Protein AF-A0AAD9KK67-F1 (afdb_monomer_lite)

Sequence (105 aa):
MKMAARGQTRVGNGETMNKDTWATQPLRQKMIGEIEKTMAHCNYPVNRTSAQMEGYIYQQATSREEYISMTARVIIHIREMVDWRYQLEDVHGLFCPNYDITEDK

InterPro domains:
  IPR019087 Mediator of RNA polymerase II transcription subunit 15, N-terminal [PF09606] (19-82)
  IPR036529 Coactivator CBP, KIX domain superfamily [G3DSA:1.10.246.20] (15-87)
  IPR036529 Coactivator CBP, KIX domain superfamily [SSF47040] (22-81)

pLDDT: mean 70.1, std 18.45, range [36.38, 92.62]

Foldseek 3Di:
DDDDDDDDDDDDDPPPPDDAVLPDPVNLVVLLVLLQVLCVVLVQPDPDHSNRQLVVLSVPDPHNVSSVVSSVVSSVVSVVVSVVVVVVVVPDPDDPPDPDPDDDD

Secondary structure (DSSP, 8-state):
------------------S-TT--HHHHHHHHHHHHHHHHHHT---S--HHHHHHHHHHH-SSHHHHHHHHHHHHHHHHHHHHHHHHHHTT--------------

Radius of gyration: 22.74 Å; chains: 1; bounding box: 43×26×84 Å

Structure (mmCIF, N/CA/C/O backbone):
data_AF-A0AAD9KK67-F1
#
_entry.id   AF-A0AAD9KK67-F1
#
loop_
_atom_site.group_PDB
_atom_site.id
_atom_site.type_symbol
_atom_site.label_atom_id
_atom_site.label_alt_id
_atom_site.label_comp_id
_atom_site.label_asym_id
_atom_site.label_entity_id
_atom_site.label_seq_id
_atom_site.pdbx_PDB_ins_code
_atom_site.Cartn_x
_atom_site.Cartn_y
_atom_site.Cartn_z
_atom_site.occupancy
_atom_site.B_iso_or_equiv
_atom_site.auth_seq_id
_atom_site.auth_comp_id
_atom_site.auth_asym_id
_atom_site.auth_atom_id
_atom_site.pdbx_PDB_model_num
ATOM 1 N N . MET A 1 1 ? 25.149 -17.228 53.171 1.00 47.88 1 MET A N 1
ATOM 2 C CA . MET A 1 1 ? 24.672 -16.096 52.348 1.00 47.88 1 MET A CA 1
ATOM 3 C C . MET A 1 1 ? 23.315 -16.463 51.766 1.00 47.88 1 MET A C 1
ATOM 5 O O . MET A 1 1 ? 23.248 -17.288 50.869 1.00 47.88 1 MET A O 1
ATOM 9 N N . LYS A 1 2 ? 22.230 -15.942 52.346 1.00 54.56 2 LYS A N 1
ATOM 10 C CA . LYS A 1 2 ? 20.867 -16.052 51.815 1.00 54.56 2 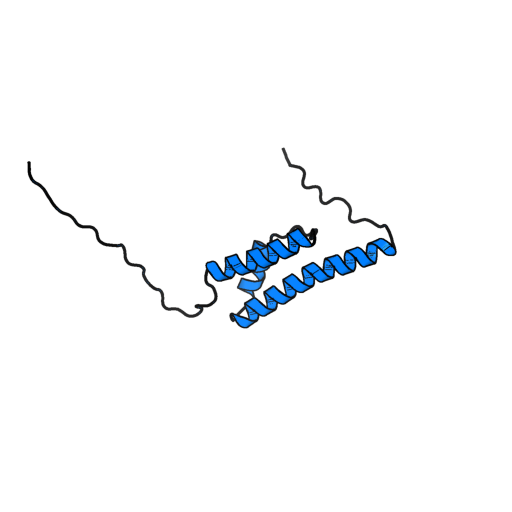LYS A CA 1
ATOM 11 C C . LYS A 1 2 ? 20.363 -14.633 51.616 1.00 54.56 2 LYS A C 1
ATOM 13 O O . LYS A 1 2 ? 20.247 -13.916 52.599 1.00 54.56 2 LYS A O 1
ATOM 18 N N . MET A 1 3 ? 20.071 -14.266 50.378 1.00 50.19 3 MET A N 1
ATOM 19 C CA . MET A 1 3 ? 19.143 -13.189 50.053 1.00 50.19 3 MET A CA 1
ATOM 20 C C . MET A 1 3 ? 18.404 -13.637 48.796 1.00 50.19 3 MET A C 1
ATOM 22 O O . MET A 1 3 ? 19.006 -13.833 47.744 1.00 50.19 3 MET A O 1
ATOM 26 N N . ALA A 1 4 ? 17.112 -13.891 48.961 1.00 55.00 4 ALA A N 1
ATOM 27 C CA . ALA A 1 4 ? 16.173 -14.171 47.894 1.00 55.00 4 ALA A CA 1
ATOM 28 C C . ALA A 1 4 ? 15.377 -12.901 47.566 1.00 55.00 4 ALA A C 1
ATOM 30 O O . ALA A 1 4 ? 15.260 -12.003 48.396 1.00 55.00 4 ALA A O 1
ATOM 31 N N . ALA A 1 5 ? 14.735 -12.954 46.400 1.00 58.75 5 ALA A N 1
ATOM 32 C CA . ALA A 1 5 ? 13.489 -12.275 46.058 1.00 58.75 5 ALA A CA 1
ATOM 33 C C . ALA A 1 5 ? 13.530 -10.762 45.775 1.00 58.75 5 ALA A C 1
ATOM 35 O O . ALA A 1 5 ? 13.507 -9.917 46.663 1.00 58.75 5 ALA A O 1
ATOM 36 N N . ARG A 1 6 ? 13.401 -10.454 44.482 1.00 50.69 6 ARG A N 1
ATOM 37 C CA . ARG A 1 6 ? 12.383 -9.565 43.886 1.00 50.69 6 ARG A CA 1
ATOM 38 C C . ARG A 1 6 ? 12.459 -9.840 42.376 1.00 50.69 6 ARG A C 1
ATOM 40 O O . ARG A 1 6 ? 13.506 -9.657 41.782 1.00 50.69 6 ARG A O 1
ATOM 47 N N . GLY A 1 7 ? 11.476 -10.455 41.724 1.00 52.38 7 GLY A N 1
ATOM 48 C CA . GLY A 1 7 ? 10.071 -10.083 41.772 1.00 52.38 7 GLY A CA 1
ATOM 49 C C . GLY A 1 7 ? 9.903 -8.780 41.000 1.00 52.38 7 GLY A C 1
ATOM 50 O O . GLY A 1 7 ? 9.736 -7.735 41.618 1.00 52.38 7 GLY A O 1
ATOM 51 N N . GLN A 1 8 ? 10.004 -8.830 39.671 1.00 50.84 8 GLN A N 1
ATOM 52 C CA . GLN A 1 8 ? 9.559 -7.726 38.827 1.00 50.84 8 GLN A CA 1
ATOM 53 C C . GLN A 1 8 ? 8.717 -8.277 37.682 1.00 50.84 8 GLN A C 1
ATOM 55 O O . GLN A 1 8 ? 9.171 -8.676 36.615 1.00 50.84 8 GLN A O 1
ATOM 60 N N . THR A 1 9 ? 7.441 -8.369 38.025 1.00 55.00 9 THR A N 1
ATOM 61 C CA . THR A 1 9 ? 6.292 -8.525 37.156 1.00 55.00 9 THR A CA 1
ATOM 62 C C . THR A 1 9 ? 6.240 -7.412 36.114 1.00 55.00 9 THR A C 1
ATOM 64 O O . THR A 1 9 ? 6.221 -6.234 36.461 1.00 55.00 9 THR A O 1
ATOM 67 N N . ARG A 1 10 ? 6.172 -7.847 34.853 1.00 44.72 10 ARG A N 1
ATOM 68 C CA . ARG A 1 10 ? 5.374 -7.313 33.739 1.00 44.72 10 ARG A CA 1
ATOM 69 C C . ARG A 1 10 ? 5.049 -5.816 33.813 1.00 44.72 10 ARG A C 1
ATOM 71 O O . ARG A 1 10 ? 4.052 -5.420 34.414 1.00 44.72 10 ARG A O 1
ATOM 78 N N . VAL A 1 11 ? 5.852 -5.018 33.109 1.00 54.00 11 VAL A N 1
ATOM 79 C CA . VAL A 1 11 ? 5.494 -3.648 32.718 1.00 54.00 11 VAL A CA 1
ATOM 80 C C . VAL A 1 11 ? 4.175 -3.702 31.945 1.00 54.00 11 VAL A C 1
ATOM 82 O O . VAL A 1 11 ? 4.013 -4.501 31.021 1.00 54.00 11 VAL A O 1
ATOM 85 N N . GLY A 1 12 ? 3.211 -2.910 32.410 1.00 49.19 12 GLY A N 1
ATOM 86 C CA . GLY A 1 12 ? 1.857 -2.849 31.885 1.00 49.19 12 GLY A CA 1
ATOM 87 C C . GLY A 1 12 ? 1.819 -2.374 30.437 1.00 49.19 12 GLY A C 1
ATOM 88 O O . GLY A 1 12 ? 2.352 -1.318 30.105 1.00 49.19 12 GLY A O 1
ATOM 89 N N . ASN A 1 13 ? 1.120 -3.138 29.600 1.00 49.12 13 ASN A N 1
ATOM 90 C CA . ASN A 1 13 ? 0.549 -2.610 28.371 1.00 49.12 13 ASN A CA 1
ATOM 91 C C . ASN A 1 13 ? -0.581 -1.657 28.771 1.00 49.12 13 ASN A C 1
ATOM 93 O O . ASN A 1 13 ? -1.633 -2.095 29.231 1.00 49.12 13 ASN A O 1
ATOM 97 N N . GLY A 1 14 ? -0.345 -0.356 28.620 1.00 48.56 14 GLY A N 1
ATOM 98 C CA . GLY A 1 14 ? -1.412 0.631 28.572 1.00 48.56 14 GLY A CA 1
ATOM 99 C C . GLY A 1 14 ? -2.164 0.460 27.259 1.00 48.56 14 GLY A C 1
ATOM 100 O O . GLY A 1 14 ? -1.739 0.978 26.231 1.00 48.56 14 GLY A O 1
ATOM 101 N N . GLU A 1 15 ? -3.255 -0.302 27.286 1.00 52.50 15 GLU A N 1
ATOM 102 C CA . GLU A 1 15 ? -4.215 -0.368 26.187 1.00 52.50 15 GLU A CA 1
ATOM 103 C C . GLU A 1 15 ? -4.936 0.980 26.096 1.00 52.50 15 GLU A C 1
ATOM 105 O O . GLU A 1 15 ? -5.910 1.259 26.796 1.00 52.50 15 GLU A O 1
ATOM 110 N N . THR A 1 16 ? -4.419 1.853 25.235 1.00 52.25 16 THR A N 1
ATOM 111 C CA . THR A 1 16 ? -5.102 3.067 24.806 1.00 52.25 16 THR A CA 1
ATOM 112 C C . THR A 1 16 ? -6.299 2.671 23.950 1.00 52.25 16 THR A C 1
ATOM 114 O O . THR A 1 16 ? -6.232 2.511 22.735 1.00 52.25 16 THR A O 1
ATOM 117 N N . MET A 1 17 ? -7.437 2.506 24.613 1.00 53.88 17 MET A N 1
ATOM 118 C CA . MET A 1 17 ? -8.741 2.356 23.987 1.00 53.88 17 MET A CA 1
ATOM 119 C C . MET A 1 17 ? -9.133 3.687 23.324 1.00 53.88 17 MET A C 1
ATOM 121 O O . MET A 1 17 ? -9.804 4.515 23.928 1.00 53.88 17 MET A O 1
ATOM 125 N N . ASN A 1 18 ? -8.675 3.929 22.092 1.00 49.25 18 ASN A N 1
ATOM 126 C CA . ASN A 1 18 ? -9.133 5.042 21.258 1.00 49.25 18 ASN A CA 1
ATOM 127 C C . ASN A 1 18 ? -9.164 4.645 19.775 1.00 49.25 18 ASN A C 1
ATOM 129 O O . ASN A 1 18 ? -8.140 4.587 19.109 1.00 49.25 18 ASN A O 1
ATOM 133 N N . LYS A 1 19 ? -10.390 4.352 19.318 1.00 49.72 19 LYS A N 1
ATOM 134 C CA . LYS A 1 19 ? -10.974 4.716 18.017 1.00 49.72 19 LYS A CA 1
ATOM 135 C C . LYS A 1 19 ? -10.016 4.663 16.820 1.00 49.72 19 LYS A C 1
ATOM 137 O O . LYS A 1 19 ? -9.549 5.695 16.382 1.00 49.72 19 LYS A O 1
ATOM 142 N N . ASP A 1 20 ? -9.739 3.444 16.363 1.00 57.59 20 ASP A N 1
ATOM 143 C CA . ASP A 1 20 ? -9.524 3.028 14.962 1.00 57.59 20 ASP A CA 1
ATOM 144 C C . ASP A 1 20 ? -8.791 1.680 14.963 1.00 57.59 20 ASP A C 1
ATOM 146 O O . ASP A 1 20 ? -7.646 1.524 14.547 1.00 57.59 20 ASP A O 1
ATOM 150 N N . THR A 1 21 ? -9.479 0.647 15.456 1.00 67.06 21 THR A N 1
ATOM 151 C CA . THR A 1 21 ? -8.973 -0.733 15.587 1.00 67.06 21 THR A CA 1
ATOM 152 C C . THR A 1 21 ? -8.613 -1.380 14.245 1.00 67.06 21 THR A C 1
ATOM 154 O O . THR A 1 21 ? -8.171 -2.525 14.199 1.00 67.06 21 THR A O 1
ATOM 157 N N . TRP A 1 22 ? -8.840 -0.689 13.130 1.00 78.19 22 TRP A N 1
ATOM 158 C CA . TRP A 1 22 ? -8.547 -1.188 11.798 1.00 78.19 22 TRP A CA 1
ATOM 159 C C . TRP A 1 22 ? -7.122 -0.863 11.349 1.00 78.19 22 TRP A C 1
ATOM 161 O O . TRP A 1 22 ? -6.521 -1.676 10.652 1.00 78.19 22 TRP A O 1
ATOM 171 N N . ALA A 1 23 ? -6.545 0.245 11.817 1.00 73.81 23 ALA A N 1
ATOM 172 C CA . ALA A 1 23 ? -5.216 0.760 11.477 1.00 73.81 23 ALA A CA 1
ATOM 173 C C . ALA A 1 23 ? -4.052 -0.036 12.112 1.00 73.81 23 ALA A C 1
ATOM 175 O O . ALA A 1 23 ? -3.003 0.501 12.463 1.00 73.81 23 ALA A O 1
ATOM 176 N N . THR A 1 24 ? -4.231 -1.340 12.305 1.00 83.75 24 THR A N 1
ATOM 177 C CA . THR A 1 24 ? -3.248 -2.185 12.989 1.00 83.75 24 THR A CA 1
ATOM 178 C C . THR A 1 24 ? -2.018 -2.432 12.117 1.00 83.75 24 THR A C 1
ATOM 180 O O . THR A 1 24 ? -2.130 -2.650 10.907 1.00 83.75 24 THR A O 1
ATOM 183 N N . GLN A 1 25 ? -0.837 -2.477 12.744 1.00 83.19 25 GLN A N 1
ATOM 184 C CA . GLN A 1 25 ? 0.430 -2.771 12.062 1.00 83.19 25 GLN A CA 1
ATOM 185 C C . GLN A 1 25 ? 0.368 -4.033 11.174 1.00 83.19 25 GLN A C 1
ATOM 187 O O . GLN A 1 25 ? 0.839 -3.967 10.039 1.00 83.19 25 GLN A O 1
ATOM 192 N N . PRO A 1 26 ? -0.252 -5.157 11.596 1.00 86.62 26 PRO A N 1
ATOM 193 C CA . PRO A 1 26 ? -0.362 -6.349 10.757 1.00 86.62 26 PRO A CA 1
ATOM 194 C C . PRO A 1 26 ? -1.206 -6.135 9.494 1.00 86.62 26 PRO A C 1
ATOM 196 O O . PRO A 1 26 ? -0.854 -6.654 8.436 1.00 86.62 26 PRO A O 1
ATOM 199 N N . LEU A 1 27 ? -2.304 -5.368 9.575 1.00 84.56 27 LEU A N 1
ATOM 200 C CA . LEU A 1 27 ? -3.137 -5.076 8.404 1.00 84.56 27 LEU A CA 1
ATOM 201 C C . LEU A 1 27 ? -2.364 -4.235 7.387 1.00 84.56 27 LEU A C 1
ATOM 203 O O . LEU A 1 27 ? -2.398 -4.538 6.197 1.00 84.56 27 LEU A O 1
ATOM 207 N N . ARG A 1 28 ? -1.634 -3.224 7.867 1.00 87.19 28 ARG A N 1
ATOM 208 C CA . ARG A 1 28 ? -0.821 -2.351 7.016 1.00 87.19 28 ARG A CA 1
ATOM 209 C C . ARG A 1 28 ? 0.280 -3.123 6.304 1.00 87.19 28 ARG A C 1
ATOM 211 O O . ARG A 1 28 ? 0.401 -3.038 5.089 1.00 87.19 28 ARG A O 1
ATOM 218 N N . GLN A 1 29 ? 1.014 -3.963 7.036 1.00 90.31 29 GLN A N 1
ATOM 219 C CA . GLN A 1 29 ? 2.033 -4.840 6.450 1.00 90.31 29 GLN A CA 1
ATOM 220 C C . GLN A 1 29 ? 1.442 -5.786 5.399 1.00 90.31 29 GLN A C 1
ATOM 222 O O . GLN A 1 29 ? 2.037 -5.981 4.342 1.00 90.31 29 GLN A O 1
ATOM 227 N N . LYS A 1 30 ? 0.240 -6.323 5.645 1.00 90.75 30 LYS A N 1
ATOM 228 C CA . LYS A 1 30 ? -0.464 -7.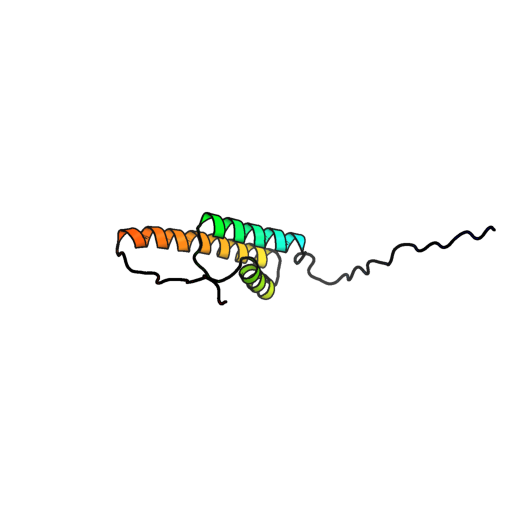142 4.655 1.00 90.75 30 LYS A CA 1
ATOM 229 C C . LYS A 1 30 ? -0.746 -6.358 3.369 1.00 90.75 30 LYS A C 1
ATOM 231 O O . LYS A 1 30 ? -0.469 -6.878 2.296 1.00 90.75 30 LYS A O 1
ATOM 236 N N . MET A 1 31 ? -1.261 -5.130 3.457 1.00 90.94 31 MET A N 1
ATOM 237 C CA . MET A 1 31 ? -1.556 -4.321 2.264 1.00 90.94 31 MET A CA 1
ATOM 238 C C . MET A 1 31 ? -0.297 -3.897 1.511 1.00 90.94 31 MET A C 1
ATOM 240 O O . MET A 1 31 ? -0.265 -4.005 0.288 1.00 90.94 31 MET A O 1
ATOM 244 N N . ILE A 1 32 ? 0.757 -3.497 2.229 1.00 90.75 32 ILE A N 1
ATOM 245 C CA . ILE A 1 32 ? 2.076 -3.207 1.644 1.00 90.75 32 ILE A CA 1
ATOM 246 C C . ILE A 1 32 ? 2.570 -4.418 0.850 1.00 90.75 32 ILE A C 1
ATOM 248 O O . ILE A 1 32 ? 2.970 -4.265 -0.301 1.00 90.75 32 ILE A O 1
ATOM 252 N N . GLY A 1 33 ? 2.470 -5.619 1.427 1.00 90.69 33 GLY A N 1
ATOM 253 C CA . GLY A 1 33 ? 2.864 -6.856 0.761 1.00 90.69 33 GLY A CA 1
ATOM 254 C C . GLY A 1 33 ? 2.044 -7.164 -0.495 1.00 90.69 33 GLY A C 1
ATOM 255 O O . GLY A 1 33 ? 2.605 -7.614 -1.487 1.00 90.69 33 GLY A O 1
ATOM 256 N N . GLU A 1 34 ? 0.734 -6.907 -0.502 1.00 90.75 34 GLU A N 1
ATOM 257 C CA . GLU A 1 34 ? -0.090 -7.107 -1.706 1.00 90.75 34 GLU A CA 1
ATOM 258 C C . GLU A 1 34 ? 0.244 -6.097 -2.819 1.00 90.75 34 GLU A C 1
ATOM 260 O O . GLU A 1 34 ? 0.322 -6.476 -3.992 1.00 90.75 34 GLU A O 1
ATOM 265 N N . ILE A 1 35 ? 0.520 -4.836 -2.466 1.00 89.62 35 ILE A N 1
ATOM 266 C CA . ILE A 1 35 ? 1.004 -3.823 -3.419 1.00 89.62 35 ILE A CA 1
ATOM 267 C C . ILE A 1 35 ? 2.371 -4.246 -3.974 1.00 89.62 35 ILE A C 1
ATOM 269 O O . ILE A 1 35 ? 2.570 -4.245 -5.186 1.00 89.62 35 ILE A O 1
ATOM 273 N N . GLU A 1 36 ? 3.299 -4.663 -3.111 1.00 89.81 36 GLU A N 1
ATOM 274 C CA . GLU A 1 36 ? 4.651 -5.089 -3.490 1.00 89.81 36 GLU A CA 1
ATOM 275 C C . GLU A 1 36 ? 4.651 -6.307 -4.410 1.00 89.81 36 GLU A C 1
ATOM 277 O O . GLU A 1 36 ? 5.287 -6.275 -5.461 1.00 89.81 36 GLU A O 1
ATOM 282 N N . LYS A 1 37 ? 3.870 -7.343 -4.081 1.00 88.69 37 LYS A N 1
ATOM 283 C CA . LYS A 1 37 ? 3.685 -8.510 -4.955 1.00 88.69 37 LYS A CA 1
ATOM 284 C C . LYS A 1 37 ? 3.178 -8.105 -6.332 1.00 88.69 37 LYS A C 1
ATOM 286 O O . LYS A 1 37 ? 3.663 -8.620 -7.335 1.00 88.69 37 LYS A O 1
ATOM 291 N N . THR A 1 38 ? 2.214 -7.187 -6.380 1.00 88.12 38 THR A N 1
ATOM 292 C CA . THR A 1 38 ? 1.636 -6.719 -7.643 1.00 88.12 38 THR A CA 1
ATOM 293 C C . THR A 1 38 ? 2.671 -5.945 -8.459 1.00 88.12 38 THR A C 1
ATOM 295 O O . THR A 1 38 ? 2.840 -6.218 -9.642 1.00 88.12 38 THR A O 1
ATOM 298 N N . MET A 1 39 ? 3.425 -5.038 -7.834 1.00 84.88 39 MET A N 1
ATOM 299 C CA . MET A 1 39 ? 4.495 -4.296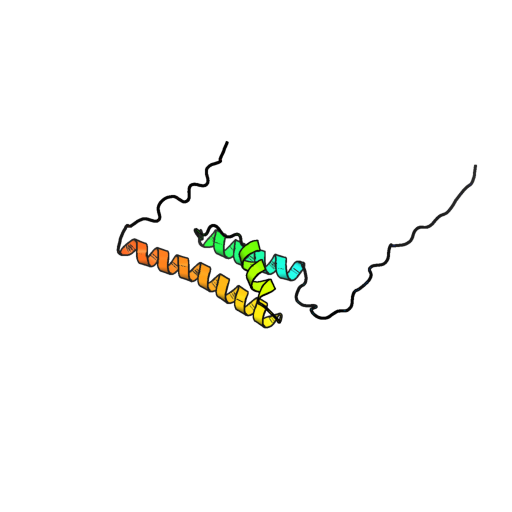 -8.509 1.00 84.88 39 MET A CA 1
ATOM 300 C C . MET A 1 39 ? 5.617 -5.199 -9.020 1.00 84.88 39 MET A C 1
ATOM 302 O O . MET A 1 39 ? 6.069 -5.008 -10.146 1.00 84.88 39 MET A O 1
ATOM 306 N N . ALA A 1 40 ? 6.047 -6.176 -8.216 1.00 83.88 40 ALA A N 1
ATOM 307 C CA . ALA A 1 40 ? 7.081 -7.135 -8.593 1.00 83.88 40 ALA A CA 1
ATOM 308 C C . ALA A 1 40 ? 6.626 -8.014 -9.765 1.00 83.88 40 ALA A C 1
ATOM 310 O O . ALA A 1 40 ? 7.392 -8.245 -10.695 1.00 83.88 40 ALA A O 1
ATOM 311 N N . HIS A 1 41 ? 5.364 -8.455 -9.757 1.00 81.56 41 HIS A N 1
ATOM 312 C CA . HIS A 1 41 ? 4.788 -9.242 -10.848 1.00 81.56 41 HIS A CA 1
ATOM 313 C C . HIS A 1 41 ? 4.660 -8.438 -12.148 1.00 81.56 41 HIS A C 1
ATOM 315 O O . HIS A 1 41 ? 4.883 -8.964 -13.232 1.00 81.56 41 HIS A O 1
ATOM 321 N N . CYS A 1 42 ? 4.309 -7.159 -12.038 1.00 75.50 42 CYS A N 1
ATOM 322 C CA . CYS A 1 42 ? 4.086 -6.279 -13.179 1.00 75.50 42 CYS A CA 1
ATOM 323 C C . CYS A 1 42 ? 5.368 -5.558 -13.651 1.00 75.50 42 CYS A C 1
ATOM 325 O O . CYS A 1 42 ? 5.333 -4.871 -14.665 1.00 75.50 42 CYS A O 1
ATOM 327 N N . ASN A 1 43 ? 6.500 -5.694 -12.947 1.00 71.56 43 ASN A N 1
ATOM 328 C CA . ASN A 1 43 ? 7.711 -4.888 -13.164 1.00 71.56 43 ASN A CA 1
ATOM 329 C C . ASN A 1 43 ? 7.383 -3.381 -13.262 1.00 71.56 43 ASN A C 1
ATOM 331 O O . ASN A 1 43 ? 7.724 -2.693 -14.231 1.00 71.56 43 ASN A O 1
ATOM 335 N N . TYR A 1 44 ? 6.609 -2.900 -12.284 1.00 70.25 44 TYR A N 1
ATOM 336 C CA . TYR A 1 44 ? 6.040 -1.554 -12.280 1.00 70.25 44 TYR A CA 1
ATOM 337 C C . TYR A 1 44 ? 7.157 -0.490 -12.207 1.00 70.25 44 TYR A C 1
ATOM 339 O O . TYR A 1 44 ? 7.851 -0.417 -11.192 1.00 70.25 44 TYR A O 1
ATOM 347 N N . PRO A 1 45 ? 7.357 0.347 -13.247 1.00 60.28 45 PRO A N 1
ATOM 348 C CA . PRO A 1 45 ? 8.535 1.209 -13.398 1.00 60.28 45 PRO A CA 1
ATOM 349 C C . PRO A 1 45 ? 8.363 2.546 -12.664 1.00 60.28 45 PRO A C 1
ATOM 351 O O . PRO A 1 45 ? 8.551 3.615 -13.245 1.00 60.28 45 PRO A O 1
ATOM 354 N N . VAL A 1 46 ? 7.927 2.518 -11.407 1.00 64.56 46 VAL A N 1
ATOM 355 C CA . VAL A 1 46 ? 7.667 3.746 -10.650 1.00 64.56 46 VAL A CA 1
ATOM 356 C C . VAL A 1 46 ? 8.603 3.837 -9.463 1.00 64.56 46 VAL A C 1
ATOM 358 O O . VAL A 1 46 ? 8.716 2.919 -8.661 1.00 64.56 46 VAL A O 1
ATOM 361 N N . ASN A 1 47 ? 9.219 5.007 -9.321 1.00 64.94 47 ASN A N 1
ATOM 362 C CA . ASN A 1 47 ? 10.136 5.379 -8.245 1.00 64.94 47 ASN A CA 1
ATOM 363 C C . ASN A 1 47 ? 9.433 5.595 -6.881 1.00 64.94 47 ASN A C 1
ATOM 365 O O . ASN A 1 47 ? 9.832 6.431 -6.075 1.00 64.94 47 ASN A O 1
ATOM 369 N N . ARG A 1 48 ? 8.310 4.910 -6.641 1.00 76.31 48 ARG A N 1
ATOM 370 C CA . ARG A 1 48 ? 7.575 4.947 -5.372 1.00 76.31 48 ARG A CA 1
ATOM 371 C C . ARG A 1 48 ? 7.522 3.549 -4.795 1.00 76.31 48 ARG A C 1
ATOM 373 O O . ARG A 1 48 ? 7.143 2.607 -5.482 1.00 76.31 48 ARG A O 1
ATOM 380 N N . THR A 1 49 ? 7.848 3.427 -3.517 1.00 83.81 49 THR A N 1
ATOM 381 C CA . THR A 1 49 ? 7.817 2.138 -2.823 1.00 83.81 49 THR A CA 1
ATOM 382 C C . THR A 1 49 ? 6.388 1.749 -2.429 1.00 83.81 49 THR A C 1
ATOM 384 O O . THR A 1 49 ? 5.509 2.603 -2.269 1.00 83.81 49 THR A O 1
ATOM 387 N N . SER A 1 50 ? 6.150 0.450 -2.224 1.00 84.00 50 SER A N 1
ATOM 388 C CA . SER A 1 50 ? 4.871 -0.096 -1.728 1.00 84.00 50 SER A CA 1
ATOM 389 C C . SER A 1 50 ? 4.449 0.575 -0.422 1.00 84.00 50 SER A C 1
ATOM 391 O O . SER A 1 50 ? 3.288 0.938 -0.250 1.00 84.00 50 SER A O 1
ATOM 393 N N . ALA A 1 51 ? 5.416 0.800 0.470 1.00 85.19 51 ALA A N 1
ATOM 394 C CA . ALA A 1 51 ? 5.220 1.467 1.750 1.00 85.19 51 ALA A CA 1
ATOM 395 C C . ALA A 1 51 ? 4.808 2.940 1.598 1.00 85.19 51 ALA A C 1
ATOM 397 O O . ALA A 1 51 ? 3.966 3.420 2.352 1.00 85.19 51 ALA A O 1
ATOM 398 N N . GLN A 1 52 ? 5.361 3.661 0.617 1.00 87.94 52 GLN A N 1
ATOM 399 C CA . GLN A 1 52 ? 4.942 5.036 0.334 1.00 87.94 52 GLN A CA 1
ATOM 400 C C . GLN A 1 52 ? 3.515 5.072 -0.210 1.00 87.94 52 GLN A C 1
ATOM 402 O O . GLN A 1 52 ? 2.710 5.867 0.267 1.00 87.94 52 GLN A O 1
ATOM 407 N N . MET A 1 53 ? 3.187 4.202 -1.172 1.00 88.12 53 MET A N 1
ATOM 408 C CA . MET A 1 53 ? 1.830 4.111 -1.723 1.00 88.12 53 MET A CA 1
ATOM 409 C C . MET A 1 53 ? 0.794 3.778 -0.649 1.00 88.12 53 MET A C 1
ATOM 411 O O . MET A 1 53 ? -0.236 4.445 -0.577 1.00 88.12 53 MET A O 1
ATOM 415 N N . GLU A 1 54 ? 1.086 2.817 0.227 1.00 90.38 54 GLU A N 1
ATOM 416 C CA . GLU A 1 54 ? 0.225 2.518 1.372 1.00 90.38 54 GLU A CA 1
ATOM 417 C C . GLU A 1 54 ? 0.133 3.691 2.350 1.00 90.38 54 GLU A C 1
ATOM 419 O O . GLU A 1 54 ? -0.959 3.989 2.825 1.00 90.38 54 GLU A O 1
ATOM 424 N N . GLY A 1 55 ? 1.237 4.396 2.608 1.00 88.62 55 GLY A N 1
ATOM 425 C CA . GLY A 1 55 ? 1.260 5.555 3.497 1.00 88.62 55 GLY A CA 1
ATOM 426 C C . GLY A 1 55 ? 0.302 6.668 3.064 1.00 88.62 55 GLY A C 1
ATOM 427 O O . GLY A 1 55 ? -0.390 7.233 3.910 1.00 88.62 55 GLY A O 1
ATOM 428 N N . TYR A 1 56 ? 0.193 6.939 1.759 1.00 89.00 56 TYR A N 1
ATOM 429 C CA . TYR A 1 56 ? -0.801 7.883 1.228 1.00 89.00 56 TYR A CA 1
ATOM 430 C C . TYR A 1 56 ? -2.235 7.392 1.444 1.00 89.00 56 TYR A C 1
ATOM 432 O O . TYR A 1 56 ? -3.092 8.164 1.868 1.00 89.00 56 TYR A O 1
ATOM 440 N N . ILE A 1 57 ? -2.493 6.105 1.197 1.00 89.88 57 ILE A N 1
ATOM 441 C CA . ILE A 1 57 ? -3.817 5.508 1.414 1.00 89.88 57 ILE A CA 1
ATOM 442 C C . ILE A 1 57 ? -4.189 5.569 2.898 1.00 89.88 57 ILE A C 1
ATOM 444 O O . ILE A 1 57 ? -5.316 5.909 3.236 1.00 89.88 57 ILE A O 1
ATOM 448 N N . TYR A 1 58 ? -3.237 5.288 3.787 1.00 86.81 58 TYR A N 1
ATOM 449 C CA . TYR A 1 58 ? -3.425 5.357 5.231 1.00 86.81 58 TYR A CA 1
ATOM 450 C C . TYR A 1 58 ? -3.774 6.771 5.708 1.00 86.81 58 TYR A C 1
ATOM 452 O O . TYR A 1 58 ? -4.635 6.932 6.563 1.00 86.81 58 TYR A O 1
ATOM 460 N N . GLN A 1 59 ? -3.124 7.797 5.151 1.00 87.31 59 GLN A N 1
ATOM 461 C CA . GLN A 1 59 ? -3.420 9.194 5.482 1.00 87.31 59 GLN A CA 1
ATOM 462 C C . GLN A 1 59 ? -4.771 9.667 4.938 1.00 87.31 59 GLN A C 1
ATOM 464 O O . GLN A 1 59 ? -5.391 10.545 5.531 1.00 87.31 59 GLN A O 1
ATOM 469 N N . GLN A 1 60 ? -5.202 9.120 3.803 1.00 87.19 60 GLN A N 1
ATOM 470 C CA . GLN A 1 60 ? -6.439 9.522 3.143 1.00 87.19 60 GLN A CA 1
ATOM 471 C C . GLN A 1 60 ? -7.666 8.754 3.650 1.00 87.19 60 GLN A C 1
ATOM 473 O O . GLN A 1 60 ? -8.768 9.297 3.639 1.00 87.19 60 GLN A O 1
ATOM 478 N N . ALA A 1 61 ? -7.496 7.508 4.088 1.00 87.38 61 ALA A N 1
ATOM 479 C CA . ALA A 1 61 ? -8.598 6.664 4.515 1.00 87.38 61 ALA A CA 1
ATOM 480 C C . ALA A 1 61 ? -9.093 7.031 5.917 1.00 87.38 61 ALA A C 1
ATOM 482 O O . ALA A 1 61 ? -8.333 7.066 6.883 1.00 87.38 61 ALA A O 1
ATOM 483 N N . THR A 1 62 ? -10.404 7.220 6.034 1.00 86.19 62 THR A N 1
ATOM 484 C CA . THR A 1 62 ? -11.078 7.476 7.317 1.00 86.19 62 THR A CA 1
ATOM 485 C C . THR A 1 62 ? -11.656 6.207 7.942 1.00 86.19 62 THR A C 1
ATOM 487 O O . THR A 1 62 ? -12.033 6.193 9.111 1.00 86.19 62 THR A O 1
ATOM 490 N N . SER A 1 63 ? -11.725 5.122 7.167 1.00 87.50 63 SER A N 1
ATOM 491 C CA . SER A 1 63 ? -12.291 3.843 7.583 1.00 87.50 63 SER A CA 1
ATOM 492 C C . SER A 1 63 ? -11.550 2.661 6.961 1.00 87.50 63 SER A C 1
ATOM 494 O O . SER A 1 63 ? -10.897 2.769 5.920 1.00 87.50 63 SER A O 1
ATOM 496 N N . ARG A 1 64 ? -11.713 1.482 7.572 1.00 85.50 64 ARG A N 1
ATOM 497 C CA . ARG A 1 64 ? -11.139 0.222 7.077 1.00 85.50 64 ARG A CA 1
ATOM 498 C C . ARG A 1 64 ? -11.551 -0.096 5.642 1.00 85.50 64 ARG A C 1
ATOM 500 O O . ARG A 1 64 ? -10.744 -0.597 4.864 1.00 85.50 64 ARG A O 1
ATOM 507 N N . GLU A 1 65 ? -12.821 0.113 5.326 1.00 88.44 65 GLU A N 1
ATOM 508 C CA . GLU A 1 65 ? -13.404 -0.244 4.032 1.00 88.44 65 GLU A CA 1
ATOM 509 C C . GLU A 1 65 ? -12.874 0.678 2.937 1.00 88.44 65 GLU A C 1
ATOM 511 O O . GLU A 1 65 ? -12.488 0.206 1.870 1.00 88.44 65 GLU A O 1
ATOM 516 N N . GLU A 1 66 ? -12.759 1.974 3.237 1.00 89.25 66 GLU A N 1
ATOM 517 C CA . GLU A 1 66 ? -12.134 2.954 2.353 1.00 89.25 66 GLU A CA 1
ATOM 518 C C . GLU A 1 66 ? -10.657 2.625 2.115 1.00 89.25 66 GLU A C 1
ATOM 520 O O . GLU A 1 66 ? -10.219 2.570 0.969 1.00 89.25 66 GLU A O 1
ATOM 525 N N . TYR A 1 67 ? -9.916 2.287 3.173 1.00 90.19 67 TYR A N 1
ATOM 526 C CA . TYR A 1 67 ? -8.516 1.869 3.085 1.00 90.19 67 TYR A CA 1
ATOM 527 C C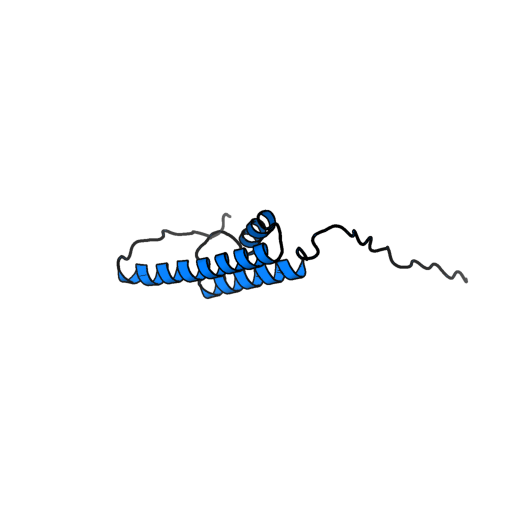 . TYR A 1 67 ? -8.324 0.642 2.174 1.00 90.19 67 TYR A C 1
ATOM 529 O O . TYR A 1 67 ? -7.457 0.632 1.294 1.00 90.19 67 TYR A O 1
ATOM 537 N N . ILE A 1 68 ? -9.165 -0.386 2.330 1.00 90.62 68 ILE A N 1
ATOM 538 C CA . ILE A 1 68 ? -9.129 -1.592 1.486 1.00 90.62 68 ILE A CA 1
ATOM 539 C C . ILE A 1 68 ? -9.524 -1.257 0.042 1.00 90.62 68 ILE A C 1
ATOM 541 O O . ILE A 1 68 ? -8.866 -1.715 -0.890 1.00 90.62 68 ILE A O 1
ATOM 545 N N . SER A 1 69 ? -10.563 -0.444 -0.153 1.00 91.62 69 SER A N 1
ATOM 546 C CA . SER A 1 69 ? -11.044 -0.029 -1.475 1.00 91.62 69 SER A CA 1
ATOM 547 C C . SER A 1 69 ? -9.989 0.773 -2.243 1.00 91.62 69 SER A C 1
ATOM 549 O O . SER A 1 69 ? -9.708 0.493 -3.408 1.00 91.62 69 SER A O 1
ATOM 551 N N . MET A 1 70 ? -9.328 1.721 -1.579 1.00 90.62 70 MET A N 1
ATOM 552 C CA . MET A 1 70 ? -8.226 2.492 -2.154 1.00 90.62 70 MET A CA 1
ATOM 553 C C . MET A 1 70 ? -7.013 1.613 -2.475 1.00 90.62 70 MET A C 1
ATOM 555 O O . MET A 1 70 ? -6.437 1.745 -3.552 1.00 90.62 70 MET A O 1
ATOM 559 N N . THR A 1 71 ? -6.667 0.670 -1.593 1.00 91.44 71 THR A N 1
ATOM 560 C CA . THR A 1 71 ? -5.602 -0.311 -1.859 1.00 91.44 71 THR A CA 1
ATOM 561 C C . THR A 1 71 ? -5.926 -1.155 -3.090 1.00 91.44 71 THR A C 1
ATOM 563 O O . THR A 1 71 ? -5.083 -1.314 -3.971 1.00 91.44 71 THR A O 1
ATOM 566 N N . ALA A 1 72 ? -7.162 -1.645 -3.200 1.00 92.62 72 ALA A N 1
ATOM 567 C CA . ALA A 1 72 ? -7.612 -2.408 -4.358 1.00 92.62 72 ALA A CA 1
ATOM 568 C C . ALA A 1 72 ? -7.529 -1.585 -5.652 1.00 92.62 72 ALA A C 1
ATOM 570 O O . ALA A 1 72 ? -7.049 -2.093 -6.663 1.00 92.62 72 ALA A O 1
ATOM 571 N N . ARG A 1 73 ? -7.919 -0.302 -5.616 1.00 88.50 73 ARG A N 1
ATOM 572 C CA . ARG A 1 73 ? -7.768 0.620 -6.754 1.00 88.50 73 ARG A CA 1
ATOM 573 C C . ARG A 1 73 ? -6.312 0.792 -7.171 1.00 88.50 73 ARG A C 1
ATOM 575 O O . ARG A 1 73 ? -6.038 0.778 -8.363 1.00 88.50 73 ARG A O 1
ATOM 582 N N . VAL A 1 74 ? -5.382 0.915 -6.222 1.00 88.56 74 VAL A N 1
ATOM 583 C CA . VAL A 1 74 ? -3.944 1.001 -6.530 1.00 88.56 74 VAL A CA 1
ATOM 584 C C . VAL A 1 74 ? -3.431 -0.294 -7.156 1.00 88.56 74 VAL A C 1
ATOM 586 O O . VAL A 1 74 ? -2.733 -0.239 -8.161 1.00 88.56 74 VAL A O 1
ATOM 589 N N . ILE A 1 75 ? -3.815 -1.456 -6.624 1.00 89.50 75 ILE A N 1
ATOM 590 C CA . ILE A 1 75 ? -3.450 -2.761 -7.197 1.00 89.50 75 ILE A CA 1
ATOM 591 C C . ILE A 1 75 ? -3.970 -2.891 -8.634 1.00 89.50 75 ILE A C 1
ATOM 593 O O . ILE A 1 75 ? -3.225 -3.309 -9.517 1.00 89.50 75 ILE A O 1
ATOM 597 N N . ILE A 1 76 ? -5.228 -2.516 -8.883 1.00 89.38 76 ILE A N 1
ATOM 598 C CA . ILE A 1 76 ? -5.818 -2.514 -10.228 1.00 89.38 76 ILE A CA 1
ATOM 599 C C . ILE A 1 76 ? -5.056 -1.546 -11.133 1.00 89.38 76 ILE A C 1
ATOM 601 O O . ILE A 1 76 ? -4.627 -1.947 -12.205 1.00 89.38 76 ILE A O 1
ATOM 605 N N . HIS A 1 77 ? -4.794 -0.324 -10.669 1.00 85.56 77 HIS A N 1
ATOM 606 C CA . HIS A 1 77 ? -4.065 0.682 -11.433 1.00 85.56 77 HIS A CA 1
ATOM 607 C C . HIS A 1 77 ? -2.658 0.218 -11.821 1.00 85.56 77 HIS A C 1
ATOM 609 O O . HIS A 1 77 ? -2.257 0.389 -12.963 1.00 85.56 77 HIS A O 1
ATOM 615 N N . ILE A 1 78 ? -1.914 -0.412 -10.907 1.00 84.44 78 ILE A N 1
ATOM 616 C CA . ILE A 1 78 ? -0.583 -0.967 -11.197 1.00 84.44 78 ILE A CA 1
ATOM 617 C C . ILE A 1 78 ? -0.664 -2.010 -12.317 1.00 84.44 78 ILE A C 1
ATOM 619 O O . ILE A 1 78 ? 0.186 -2.024 -13.205 1.00 84.44 78 ILE A O 1
ATOM 623 N N . ARG A 1 79 ? -1.691 -2.868 -12.295 1.00 84.00 79 ARG A N 1
ATOM 624 C CA . ARG A 1 79 ? -1.900 -3.905 -13.316 1.00 84.00 79 ARG A CA 1
ATOM 625 C C . ARG A 1 79 ? -2.314 -3.295 -14.652 1.00 84.00 79 ARG A C 1
ATOM 627 O O . ARG A 1 79 ? -1.725 -3.637 -15.669 1.00 84.00 79 ARG A O 1
ATOM 634 N N . GLU A 1 80 ? -3.259 -2.359 -14.639 1.00 79.19 80 GLU A N 1
ATOM 635 C CA . GLU A 1 80 ? -3.722 -1.642 -15.830 1.00 79.19 80 GLU A CA 1
ATOM 636 C C . GLU A 1 80 ? -2.601 -0.818 -16.463 1.00 79.19 80 GLU A C 1
ATOM 638 O O . GLU A 1 80 ? -2.430 -0.860 -17.669 1.00 79.19 80 GLU A O 1
ATOM 643 N N . MET A 1 81 ? -1.782 -0.111 -15.682 1.00 74.44 81 MET A N 1
ATOM 644 C CA . MET A 1 81 ? -0.646 0.665 -16.200 1.00 74.44 81 MET A CA 1
ATOM 645 C C . MET A 1 81 ? 0.375 -0.204 -16.939 1.00 74.44 81 MET A C 1
ATOM 647 O O . MET A 1 81 ? 1.062 0.287 -17.831 1.00 74.44 81 MET A O 1
ATOM 651 N N . VAL A 1 82 ? 0.479 -1.486 -16.585 1.00 69.12 82 VAL A N 1
ATOM 652 C CA . VAL A 1 82 ? 1.312 -2.447 -17.314 1.00 69.12 82 VAL A CA 1
ATOM 653 C C . VAL A 1 82 ? 0.590 -3.020 -18.524 1.00 69.12 82 VAL A C 1
ATOM 655 O O . VAL A 1 82 ? 1.229 -3.184 -19.555 1.00 69.12 82 VAL A O 1
ATOM 658 N N . ASP A 1 83 ? -0.724 -3.217 -18.461 1.00 64.56 83 ASP A N 1
ATOM 659 C CA . ASP A 1 83 ? -1.542 -3.587 -19.625 1.00 64.56 83 ASP A CA 1
ATOM 660 C C . ASP A 1 83 ? -1.496 -2.498 -20.717 1.00 64.56 83 ASP A C 1
ATOM 662 O O . ASP A 1 83 ? -1.151 -2.768 -21.867 1.00 64.56 83 ASP A O 1
ATOM 666 N N . TRP A 1 84 ? -1.662 -1.225 -20.331 1.00 62.44 84 TRP A N 1
ATOM 667 C CA . TRP A 1 84 ? -1.438 -0.065 -21.203 1.00 62.44 84 TRP A CA 1
ATOM 668 C C . TRP A 1 84 ? -0.002 -0.000 -21.731 1.00 62.44 84 TRP A C 1
ATOM 670 O O . TRP A 1 84 ? 0.222 0.515 -22.825 1.00 62.44 84 TRP A O 1
ATOM 680 N N . ARG A 1 85 ? 0.979 -0.522 -20.979 1.00 54.75 85 ARG A N 1
ATOM 681 C CA . ARG A 1 85 ? 2.373 -0.584 -21.431 1.00 54.75 85 ARG A CA 1
ATOM 682 C C . ARG A 1 85 ? 2.583 -1.663 -22.493 1.00 54.75 85 ARG A C 1
ATOM 684 O O . ARG A 1 85 ? 3.199 -1.357 -23.506 1.00 54.75 85 ARG A O 1
ATOM 691 N N . TYR A 1 86 ? 1.999 -2.848 -22.323 1.00 50.09 86 TYR A N 1
ATOM 692 C CA . TYR A 1 86 ? 2.018 -3.909 -23.338 1.00 50.09 86 TYR A CA 1
ATOM 693 C C . TYR A 1 86 ? 1.284 -3.498 -24.620 1.00 50.09 86 TYR A C 1
ATOM 695 O O . TYR A 1 86 ? 1.711 -3.840 -25.718 1.00 50.09 86 TYR A O 1
ATOM 703 N N . GLN A 1 87 ? 0.214 -2.709 -24.508 1.00 46.75 87 GLN A N 1
ATOM 704 C CA . GLN A 1 87 ? -0.550 -2.257 -25.672 1.00 46.75 87 GLN A CA 1
ATOM 705 C C . GLN A 1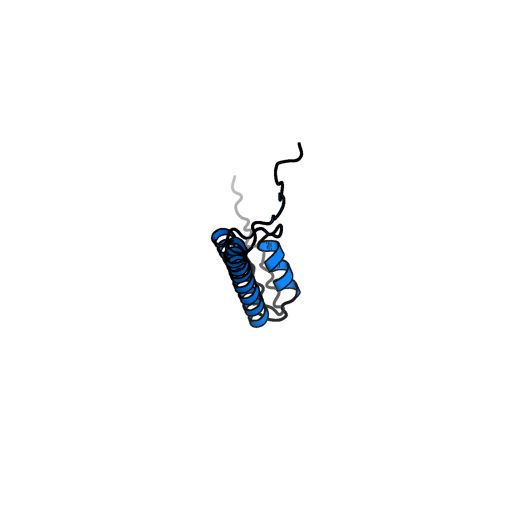 87 ? 0.098 -1.072 -26.414 1.00 46.75 87 GLN A C 1
ATOM 707 O O . GLN A 1 87 ? -0.209 -0.837 -27.582 1.00 46.75 87 GLN A O 1
ATOM 712 N N . LEU A 1 88 ? 1.018 -0.341 -25.770 1.00 47.38 88 LEU A N 1
ATOM 713 C CA . LEU A 1 88 ? 1.826 0.715 -26.397 1.00 47.38 88 LEU A CA 1
ATOM 714 C C . LEU A 1 88 ? 3.114 0.191 -27.053 1.00 47.38 88 LEU A C 1
ATOM 716 O O . LEU A 1 88 ? 3.638 0.858 -27.948 1.00 47.38 88 LEU A O 1
ATOM 720 N N . GLU A 1 89 ? 3.599 -0.994 -26.673 1.00 46.91 89 GLU A N 1
ATOM 721 C CA . GLU A 1 89 ? 4.762 -1.628 -27.315 1.00 46.91 89 GLU A CA 1
ATOM 722 C C . GLU A 1 89 ? 4.471 -2.114 -28.747 1.00 46.91 89 GLU A C 1
ATOM 724 O O . GLU A 1 89 ? 5.399 -2.194 -29.549 1.00 46.91 89 GLU A O 1
ATOM 729 N N . ASP A 1 90 ? 3.202 -2.339 -29.112 1.00 44.62 90 ASP A N 1
ATOM 730 C CA . ASP A 1 90 ? 2.812 -2.759 -30.469 1.00 44.62 90 ASP A CA 1
ATOM 731 C C . ASP A 1 90 ? 2.602 -1.592 -31.454 1.00 44.62 90 ASP A C 1
ATOM 733 O O . ASP A 1 9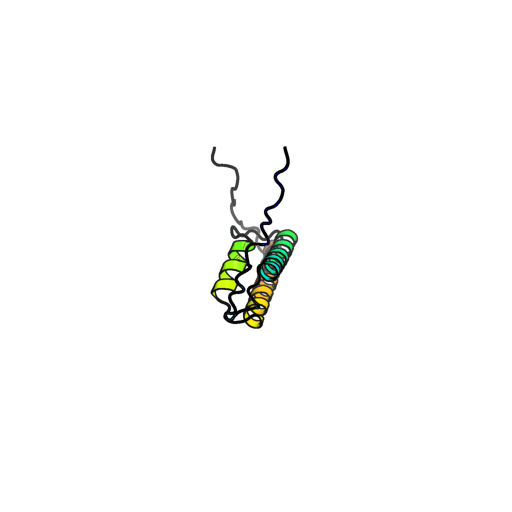0 ? 2.561 -1.813 -32.664 1.00 44.62 90 ASP A O 1
ATOM 737 N N . VAL A 1 91 ? 2.480 -0.337 -30.987 1.00 45.38 91 VAL A N 1
ATOM 738 C CA . VAL A 1 91 ? 2.168 0.786 -31.897 1.00 45.38 91 VAL A CA 1
ATOM 739 C C . VAL A 1 91 ? 3.302 1.783 -32.076 1.00 45.38 91 VAL A C 1
ATOM 741 O O . VAL A 1 91 ? 3.484 2.240 -33.194 1.00 45.38 91 VAL A O 1
ATOM 744 N N . HIS A 1 92 ? 4.121 2.112 -31.077 1.00 45.06 92 HIS A N 1
ATOM 745 C CA . HIS A 1 92 ? 5.241 3.033 -31.311 1.00 45.06 92 HIS A CA 1
ATOM 746 C C . HIS A 1 92 ? 6.371 2.799 -30.307 1.00 45.06 92 HIS A C 1
ATOM 748 O O . HIS A 1 92 ? 6.272 3.182 -29.144 1.00 45.06 92 HIS A O 1
ATOM 754 N N . GLY A 1 93 ? 7.485 2.237 -30.792 1.00 48.53 93 GLY A N 1
ATOM 755 C CA . GLY A 1 93 ? 8.755 2.100 -30.077 1.00 48.53 93 GLY A CA 1
ATOM 756 C C . GLY A 1 93 ? 9.396 3.444 -29.714 1.00 48.53 93 GLY A C 1
ATOM 757 O O . GLY A 1 93 ? 10.416 3.830 -30.281 1.00 48.53 93 GLY A O 1
ATOM 758 N N . LEU A 1 94 ? 8.810 4.157 -28.751 1.00 42.44 94 LEU A N 1
ATOM 759 C CA . LEU A 1 94 ? 9.352 5.374 -28.164 1.00 42.44 94 LEU A CA 1
ATOM 760 C C . LEU A 1 94 ? 9.303 5.290 -26.634 1.00 42.44 94 LEU A C 1
ATOM 762 O O . LEU A 1 94 ? 8.348 5.694 -25.984 1.00 42.44 94 LEU A O 1
ATOM 766 N N . PHE A 1 95 ? 10.423 4.818 -26.092 1.00 38.19 95 PHE A N 1
ATOM 767 C CA . PHE A 1 95 ? 11.192 5.578 -25.108 1.00 38.19 95 PHE A CA 1
ATOM 768 C C . PHE A 1 95 ? 10.468 5.937 -23.792 1.00 38.19 95 PHE A C 1
ATOM 770 O O . PHE A 1 95 ? 9.889 7.010 -23.644 1.00 38.19 95 PHE A O 1
ATOM 777 N N . CYS A 1 96 ? 10.670 5.119 -22.756 1.00 36.38 96 CYS A N 1
ATOM 778 C CA . CYS A 1 96 ? 11.000 5.696 -21.451 1.00 36.38 96 CYS A CA 1
ATOM 779 C C . CYS A 1 96 ? 12.537 5.755 -21.370 1.00 36.38 96 CYS A C 1
ATOM 781 O O . CYS A 1 96 ? 13.160 4.694 -21.296 1.00 36.38 96 CYS A O 1
ATOM 783 N N . PRO A 1 97 ? 13.171 6.941 -21.431 1.00 49.22 97 PRO A N 1
ATOM 784 C CA . PRO A 1 97 ? 14.594 7.057 -21.150 1.00 49.22 97 PRO A CA 1
ATOM 785 C C . PRO A 1 97 ? 14.858 6.654 -19.701 1.00 49.22 97 PRO A C 1
ATOM 787 O O . PRO A 1 97 ? 14.161 7.119 -18.804 1.00 49.22 97 PRO A O 1
ATOM 790 N N . ASN A 1 98 ? 15.865 5.799 -19.518 1.00 43.53 98 ASN A N 1
ATOM 791 C CA . ASN A 1 98 ? 16.670 5.589 -18.312 1.00 43.53 98 ASN A CA 1
ATOM 792 C C . ASN A 1 98 ? 16.097 6.143 -16.997 1.00 43.53 98 ASN A C 1
ATOM 794 O O . ASN A 1 98 ? 16.283 7.318 -16.677 1.00 43.53 98 ASN A O 1
ATOM 798 N N . TYR A 1 99 ? 15.540 5.258 -16.165 1.00 42.81 99 TYR A N 1
ATOM 799 C CA . TYR A 1 99 ? 15.706 5.423 -14.724 1.00 42.81 99 TYR A CA 1
ATOM 800 C C . TYR A 1 99 ? 17.051 4.789 -14.359 1.00 42.81 99 TYR A C 1
ATOM 802 O O . TYR A 1 99 ? 17.148 3.588 -14.116 1.00 42.81 99 TYR A O 1
ATOM 810 N N . ASP A 1 100 ? 18.104 5.601 -14.448 1.00 47.94 100 ASP A N 1
ATOM 811 C CA . ASP A 1 100 ? 19.424 5.264 -13.927 1.00 47.94 100 ASP A CA 1
ATOM 812 C C . ASP A 1 100 ? 19.326 5.227 -12.394 1.00 47.94 100 ASP A C 1
ATOM 814 O O . ASP A 1 100 ? 19.187 6.259 -11.736 1.00 47.94 100 ASP A O 1
ATOM 818 N N . ILE A 1 101 ? 19.304 4.012 -11.844 1.00 45.41 101 ILE A N 1
ATOM 819 C CA . ILE A 1 101 ? 19.607 3.742 -10.437 1.00 45.41 101 ILE A CA 1
ATOM 820 C C . ILE A 1 101 ? 20.912 2.950 -10.406 1.00 45.41 101 ILE A C 1
ATOM 822 O O . ILE A 1 101 ? 20.950 1.803 -9.967 1.00 45.41 101 ILE A O 1
ATOM 826 N N . THR A 1 102 ? 21.993 3.525 -10.917 1.00 50.72 102 THR A N 1
ATOM 827 C CA . THR A 1 102 ? 23.320 3.075 -10.507 1.00 50.72 102 THR A CA 1
ATOM 828 C C . THR A 1 102 ? 23.998 4.196 -9.740 1.00 50.72 102 THR A C 1
ATOM 830 O O . THR A 1 102 ? 24.495 5.152 -10.317 1.00 50.72 102 THR A O 1
ATOM 833 N N . GLU A 1 103 ? 23.926 4.055 -8.413 1.00 47.50 103 GLU A N 1
ATOM 834 C CA . GLU A 1 103 ? 24.972 4.396 -7.441 1.00 47.50 103 GLU A CA 1
ATOM 835 C C . GLU A 1 103 ? 25.763 5.696 -7.684 1.00 47.50 103 GLU A C 1
ATOM 837 O O . GLU A 1 103 ? 26.753 5.739 -8.415 1.00 47.50 103 GLU A O 1
ATOM 842 N N . ASP A 1 104 ? 25.365 6.742 -6.953 1.00 48.34 104 ASP A N 1
ATOM 843 C CA . ASP A 1 104 ? 26.295 7.780 -6.499 1.00 48.34 104 ASP A CA 1
ATOM 844 C C . ASP A 1 104 ? 27.331 7.148 -5.543 1.00 48.34 104 ASP A C 1
ATOM 846 O O . ASP A 1 104 ? 27.013 6.216 -4.800 1.00 48.34 104 ASP A O 1
ATOM 850 N N . LYS A 1 105 ? 28.571 7.629 -5.649 1.00 44.66 105 LYS A N 1
ATOM 851 C CA . LYS A 1 105 ? 29.829 7.036 -5.161 1.00 44.66 105 LYS A CA 1
ATOM 852 C C . LYS A 1 105 ? 29.985 6.899 -3.646 1.00 44.66 105 LYS A C 1
ATOM 854 O O . LYS A 1 105 ? 29.436 7.737 -2.901 1.00 44.66 105 LYS A O 1
#

Organism: Ridgeia piscesae (NCBI:txid27915)